Protein AF-A0A059XBB1-F1 (afdb_monomer_lite)

Radius of gyration: 15.09 Å; chains: 1; bounding box: 34×25×48 Å

Foldseek 3Di:
DDPPQQDQDDLVPDPDPVSSVLSVVCVVVSHHQQEVVHVCNVPWDWDPDDPQPFKTKTQDPDADPPADDAPNGRLHMDIDTNDDDNAPVPDDPSNVVSVVVVVVVSCVVRVHPDDDDDGD

Sequence (120 aa):
MQSLRWPIASPQNARTAVQRAQLERSLETGQCIFCPGGDSYKESEFLDEQPFPSHSVIWNSWPHAGALEKEGHKCHWVVFPKRCLSDKEDLTLKEWEDILRIARLLMQRYDLDQLFMYTR

Secondary structure (DSSP, 8-state):
-------PPPGGG-SSHHHHHHHHHHHHHT--TTSTTSHHHHHSPBPS----SSEEEEE-SS--TT--EETTEES-EEEEESS--SSGGG--HHHHHHHHHHHHHHHHHTT-S-------

Structure (mmCIF, N/CA/C/O backbone):
data_AF-A0A059XBB1-F1
#
_entry.id   AF-A0A059XBB1-F1
#
loop_
_atom_site.group_PDB
_atom_site.id
_atom_site.type_symbol
_atom_site.label_atom_id
_atom_site.label_alt_id
_atom_site.label_comp_id
_atom_site.label_asym_id
_atom_site.label_entity_id
_atom_site.label_seq_id
_atom_site.pdbx_PDB_ins_code
_atom_site.Cartn_x
_atom_site.Cartn_y
_atom_site.Cartn_z
_atom_site.occupancy
_atom_site.B_iso_or_equiv
_atom_site.auth_seq_id
_atom_site.auth_comp_id
_atom_site.auth_asym_id
_atom_site.auth_atom_id
_atom_site.pdbx_PDB_model_num
ATOM 1 N N . MET A 1 1 ? -6.371 5.660 31.08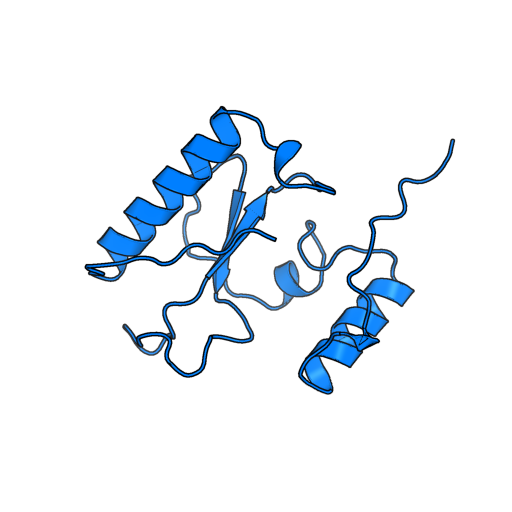3 1.00 36.09 1 MET A N 1
ATOM 2 C CA . MET A 1 1 ? -6.535 5.364 29.645 1.00 36.09 1 MET A CA 1
ATOM 3 C C . MET A 1 1 ? -5.149 5.265 29.033 1.00 36.09 1 MET A C 1
ATOM 5 O O . MET A 1 1 ? -4.458 6.273 28.988 1.00 36.09 1 MET A O 1
ATOM 9 N N . GLN A 1 2 ? -4.693 4.061 28.679 1.00 33.91 2 GLN A N 1
ATOM 10 C CA . GLN A 1 2 ? -3.428 3.895 27.958 1.00 33.91 2 GLN A CA 1
ATOM 11 C C . GLN A 1 2 ? -3.660 4.341 26.514 1.00 33.91 2 GLN A C 1
ATOM 13 O O . GLN A 1 2 ? -4.569 3.837 25.857 1.00 33.91 2 GLN A O 1
ATOM 18 N N . SER A 1 3 ? -2.896 5.328 26.044 1.00 37.16 3 SER A N 1
ATOM 19 C CA . SER A 1 3 ? -2.883 5.661 24.627 1.00 37.16 3 SER A CA 1
ATOM 20 C C . SER A 1 3 ? -2.340 4.452 23.872 1.00 37.16 3 SER A C 1
ATOM 22 O O . SER A 1 3 ? -1.254 3.962 24.180 1.00 37.16 3 SER A O 1
ATOM 24 N N . LEU A 1 4 ? -3.116 3.942 22.915 1.00 38.25 4 LEU A N 1
ATOM 25 C CA . LEU A 1 4 ? -2.638 2.975 21.933 1.00 38.25 4 LEU A CA 1
ATOM 26 C C . LEU A 1 4 ? -1.513 3.663 21.149 1.00 38.25 4 LEU A C 1
ATOM 28 O O . LEU A 1 4 ? -1.764 4.407 20.205 1.00 38.25 4 LEU A O 1
ATOM 32 N N . ARG A 1 5 ? -0.268 3.508 21.607 1.00 46.59 5 ARG A N 1
ATOM 33 C CA . ARG A 1 5 ? 0.911 3.927 20.853 1.00 46.59 5 ARG A CA 1
ATOM 34 C C . ARG A 1 5 ? 1.100 2.893 19.756 1.00 46.59 5 ARG A C 1
ATOM 36 O O . ARG A 1 5 ? 1.534 1.778 20.025 1.00 46.59 5 ARG A O 1
ATOM 43 N N . TRP A 1 6 ? 0.695 3.268 18.549 1.00 58.38 6 TRP A N 1
ATOM 44 C CA . TRP A 1 6 ? 0.842 2.478 17.334 1.00 58.38 6 TRP A CA 1
ATOM 45 C C . TRP A 1 6 ? 2.294 1.986 17.212 1.00 58.38 6 TRP A C 1
ATOM 47 O O . TRP A 1 6 ? 3.204 2.813 17.324 1.00 58.38 6 TRP A O 1
ATOM 57 N N . PRO A 1 7 ? 2.552 0.677 17.039 1.00 52.53 7 PRO A N 1
ATOM 58 C CA . PRO A 1 7 ? 3.913 0.183 16.899 1.00 52.53 7 PRO A CA 1
ATOM 59 C C . PRO A 1 7 ? 4.484 0.690 15.574 1.00 52.53 7 PRO A C 1
ATOM 61 O O . PRO A 1 7 ? 4.123 0.236 14.492 1.00 52.53 7 PRO A O 1
ATOM 64 N N . ILE A 1 8 ? 5.359 1.685 15.660 1.00 57.09 8 ILE A N 1
ATOM 65 C CA . ILE A 1 8 ? 6.055 2.221 14.495 1.00 57.09 8 ILE A CA 1
ATOM 66 C C . ILE A 1 8 ? 7.145 1.224 14.114 1.00 57.09 8 ILE A C 1
ATOM 68 O O . ILE A 1 8 ? 7.888 0.741 14.973 1.00 57.09 8 ILE A O 1
ATOM 72 N N . ALA A 1 9 ? 7.233 0.898 12.823 1.00 60.06 9 ALA A N 1
ATOM 73 C CA . ALA A 1 9 ? 8.295 0.048 12.308 1.00 60.06 9 ALA A CA 1
ATOM 74 C C . ALA A 1 9 ? 9.659 0.622 12.731 1.00 60.06 9 ALA A C 1
ATOM 76 O O . ALA A 1 9 ? 9.962 1.784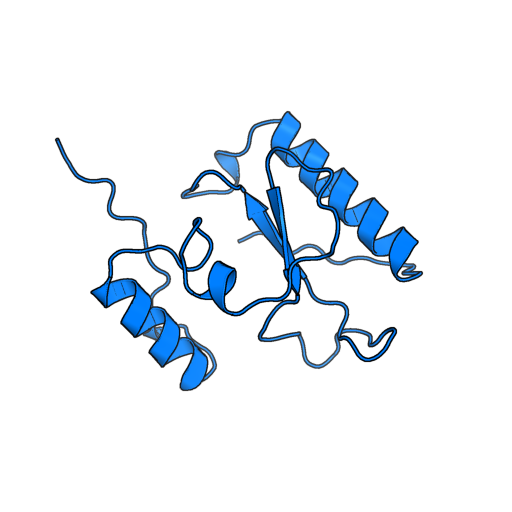 12.469 1.00 60.06 9 ALA A O 1
ATOM 77 N N . SER A 1 10 ? 10.466 -0.194 13.411 1.00 60.84 10 SER A N 1
ATOM 78 C CA . SER A 1 10 ? 11.783 0.197 13.926 1.00 60.84 10 SER A CA 1
ATOM 79 C C . SER A 1 10 ? 12.655 0.779 12.791 1.00 60.84 10 SER A C 1
ATOM 81 O O . SER A 1 10 ? 12.937 0.060 11.825 1.00 60.84 10 SER A O 1
ATOM 83 N N . PRO A 1 11 ? 13.104 2.053 12.873 1.00 62.69 11 PRO A N 1
ATOM 84 C CA . PRO A 1 11 ? 13.885 2.708 11.815 1.00 62.69 11 PRO A CA 1
ATOM 85 C C . PRO A 1 11 ? 15.188 1.988 11.468 1.00 62.69 11 PRO A C 1
ATOM 87 O O . PRO A 1 11 ? 15.718 2.120 10.364 1.00 62.69 11 PRO A O 1
ATOM 90 N N . GLN A 1 12 ? 15.707 1.197 12.408 1.00 64.88 12 GLN A N 1
ATOM 91 C CA . GLN A 1 12 ? 16.895 0.370 12.229 1.00 64.88 12 GLN A CA 1
ATOM 92 C C . GLN A 1 12 ? 16.710 -0.681 11.120 1.00 64.88 12 GLN A C 1
ATOM 94 O O . GLN A 1 12 ? 17.689 -1.060 10.483 1.00 64.88 12 GLN A O 1
ATOM 99 N N . ASN A 1 13 ? 15.468 -1.083 10.828 1.00 64.81 13 ASN A N 1
ATOM 100 C CA . ASN A 1 13 ? 15.131 -2.035 9.765 1.00 64.81 13 ASN A CA 1
ATOM 101 C C . ASN A 1 13 ? 14.936 -1.380 8.384 1.00 64.81 13 ASN A C 1
ATOM 103 O O . ASN A 1 13 ? 14.614 -2.075 7.414 1.00 64.81 13 ASN A O 1
ATOM 107 N N . ALA A 1 14 ? 15.100 -0.057 8.271 1.00 68.62 14 ALA A N 1
ATOM 108 C CA . ALA A 1 14 ? 14.998 0.648 6.998 1.00 68.62 14 ALA A CA 1
ATOM 109 C C . ALA A 1 14 ? 16.143 0.271 6.048 1.00 68.62 14 ALA A C 1
ATOM 111 O O . ALA A 1 14 ? 17.303 0.171 6.453 1.00 68.62 14 ALA A O 1
ATOM 112 N N . ARG A 1 15 ? 15.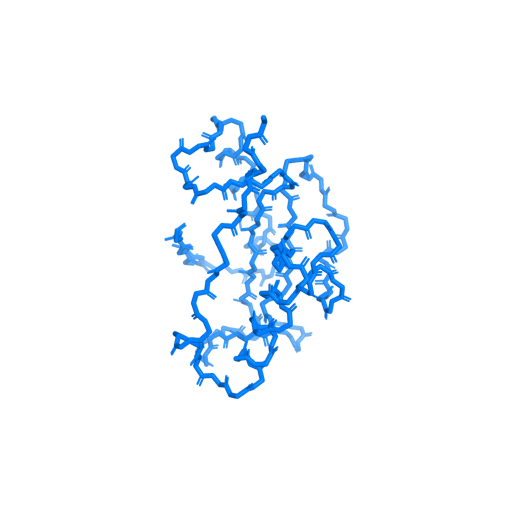823 0.116 4.758 1.00 70.38 15 ARG A N 1
ATOM 113 C CA . ARG A 1 15 ? 16.793 -0.279 3.723 1.00 70.38 15 ARG A CA 1
ATOM 114 C C . ARG A 1 15 ? 17.596 0.904 3.181 1.00 70.38 15 ARG A C 1
ATOM 116 O O . ARG A 1 15 ? 18.652 0.690 2.597 1.00 70.38 15 ARG A O 1
ATOM 123 N N . THR A 1 16 ? 17.114 2.137 3.353 1.00 81.44 16 THR A N 1
ATOM 124 C CA . THR A 1 16 ? 17.781 3.359 2.870 1.00 81.44 16 THR A CA 1
ATOM 125 C C . THR A 1 16 ? 17.754 4.480 3.912 1.00 81.44 16 THR A C 1
ATOM 127 O O . THR A 1 16 ? 16.914 4.484 4.813 1.00 81.44 16 THR A O 1
ATOM 130 N N . ALA A 1 17 ? 18.652 5.463 3.772 1.00 85.06 17 ALA A N 1
ATOM 131 C CA . ALA A 1 17 ? 18.684 6.650 4.633 1.00 85.06 17 ALA A CA 1
ATOM 132 C C . ALA A 1 17 ? 17.380 7.466 4.560 1.00 85.06 17 ALA A C 1
ATOM 134 O O . ALA A 1 17 ? 16.902 7.953 5.579 1.00 85.06 17 ALA A O 1
ATOM 135 N N . VAL A 1 18 ? 16.767 7.551 3.374 1.00 83.06 18 VAL A N 1
ATOM 136 C CA . VAL A 1 18 ? 15.483 8.242 3.168 1.00 83.06 18 VAL A CA 1
ATOM 137 C C . VAL A 1 18 ? 14.351 7.542 3.926 1.00 83.06 18 VAL A C 1
ATOM 139 O O . VAL A 1 18 ? 13.605 8.196 4.649 1.00 83.06 18 VAL A O 1
ATOM 142 N N . GLN A 1 19 ? 14.261 6.210 3.826 1.00 80.06 19 GLN A N 1
ATOM 143 C CA . GLN A 1 19 ? 13.274 5.423 4.576 1.00 80.06 19 GLN A CA 1
ATOM 144 C C . GLN A 1 19 ? 13.474 5.553 6.086 1.00 80.06 19 GLN A C 1
ATOM 146 O O . GLN A 1 19 ? 12.508 5.680 6.833 1.00 80.06 19 GLN A O 1
ATOM 151 N N . ARG A 1 20 ? 14.734 5.535 6.539 1.00 84.38 20 ARG A N 1
ATOM 152 C CA . ARG A 1 20 ? 15.058 5.715 7.954 1.00 84.38 20 ARG A CA 1
ATOM 153 C C . ARG A 1 20 ? 14.568 7.070 8.456 1.00 84.38 20 ARG A C 1
ATOM 155 O O . ARG A 1 20 ? 13.847 7.097 9.444 1.00 84.38 20 ARG A O 1
ATOM 162 N N . ALA A 1 21 ? 14.882 8.148 7.739 1.00 85.31 21 ALA A N 1
ATOM 163 C CA . ALA A 1 21 ? 14.462 9.497 8.108 1.00 85.31 21 ALA A CA 1
ATOM 164 C C . ALA A 1 21 ? 12.930 9.632 8.185 1.00 85.31 21 ALA A C 1
ATOM 166 O O . ALA A 1 21 ? 12.412 10.309 9.066 1.00 85.31 21 ALA A O 1
ATOM 167 N N . GLN A 1 22 ? 12.183 8.968 7.300 1.00 81.94 22 GLN A N 1
ATOM 168 C CA . GLN A 1 22 ? 10.717 8.952 7.363 1.00 81.94 22 GLN A CA 1
ATOM 169 C C . GLN A 1 22 ? 10.181 8.196 8.586 1.00 81.94 22 GLN A C 1
ATOM 171 O O . GLN A 1 22 ? 9.264 8.673 9.258 1.00 81.94 22 GLN A O 1
ATOM 176 N N . LEU A 1 23 ? 10.761 7.037 8.914 1.00 79.81 23 LEU A N 1
ATOM 177 C CA . LEU A 1 23 ? 10.388 6.294 10.121 1.00 79.81 23 LEU A CA 1
ATOM 178 C C . LEU A 1 23 ? 10.757 7.061 11.398 1.00 79.81 23 LEU A C 1
ATOM 180 O O . LEU A 1 23 ? 9.989 7.043 12.355 1.00 79.81 23 LEU A O 1
ATOM 184 N N . GLU A 1 24 ? 11.883 7.776 11.404 1.00 84.31 24 GLU A N 1
ATOM 185 C CA . GLU A 1 24 ? 12.286 8.662 12.504 1.00 84.31 24 GLU A CA 1
ATOM 186 C C . GLU A 1 24 ? 11.281 9.809 12.704 1.00 84.31 24 GLU A C 1
ATOM 188 O O . GLU A 1 24 ? 10.780 9.977 13.814 1.00 84.31 24 GLU A O 1
ATOM 193 N N . ARG A 1 25 ? 10.858 10.509 11.640 1.00 82.31 25 ARG A N 1
ATOM 194 C CA . ARG A 1 25 ? 9.779 11.521 11.730 1.00 82.31 25 ARG A CA 1
ATOM 195 C C . ARG A 1 25 ? 8.463 10.944 12.250 1.00 82.31 25 ARG A C 1
ATOM 197 O O . ARG A 1 25 ? 7.730 11.580 13.010 1.00 82.31 25 ARG A O 1
ATOM 204 N N . SER A 1 26 ? 8.147 9.720 11.842 1.00 78.19 26 SER A N 1
ATOM 205 C CA . SER A 1 26 ? 6.935 9.029 12.287 1.00 78.19 26 SER A CA 1
ATOM 206 C C . SER A 1 26 ? 6.991 8.719 13.783 1.00 78.19 26 SER A C 1
ATOM 208 O O . SER A 1 26 ? 5.998 8.900 14.485 1.00 78.19 26 SER A O 1
ATOM 210 N N . LEU A 1 27 ? 8.165 8.323 14.296 1.00 79.50 27 LEU A N 1
ATOM 211 C CA . LEU A 1 27 ? 8.408 8.144 15.734 1.00 79.50 27 LEU A CA 1
ATOM 212 C C . LEU A 1 27 ? 8.238 9.442 16.517 1.00 79.50 27 LEU A C 1
ATOM 214 O O . LEU A 1 27 ? 7.601 9.425 17.568 1.00 79.50 27 LEU A O 1
ATOM 218 N N . GLU A 1 28 ? 8.774 10.550 16.009 1.00 82.56 28 GLU A N 1
ATOM 219 C CA . GLU A 1 28 ? 8.667 11.861 16.658 1.00 82.56 28 GLU A CA 1
ATOM 220 C C . GLU A 1 28 ? 7.213 12.335 16.765 1.00 82.56 28 GLU A C 1
ATOM 222 O O . GLU A 1 28 ? 6.804 12.880 17.789 1.00 82.56 28 GLU A O 1
ATOM 227 N N . THR A 1 29 ? 6.414 12.090 15.725 1.00 79.31 29 THR A N 1
ATOM 228 C CA . THR A 1 29 ? 4.999 12.492 15.677 1.00 79.31 29 THR A CA 1
ATOM 229 C C . THR A 1 29 ? 4.056 11.496 16.355 1.00 79.31 29 THR A C 1
ATOM 231 O O . THR A 1 29 ? 2.913 11.839 16.654 1.00 79.31 29 THR A O 1
ATOM 234 N N . GLY A 1 30 ? 4.504 10.260 16.603 1.00 78.19 30 GLY A N 1
ATOM 235 C CA . GLY A 1 30 ? 3.655 9.169 17.088 1.00 78.19 30 GLY A CA 1
ATOM 236 C C . GLY A 1 30 ? 2.591 8.718 16.076 1.00 78.19 30 GLY A C 1
ATOM 237 O O . GLY A 1 30 ? 1.644 8.020 16.448 1.00 78.19 30 GLY A O 1
ATOM 238 N N . GLN A 1 31 ? 2.727 9.124 14.812 1.00 79.06 31 GLN A N 1
ATOM 239 C CA . GLN A 1 31 ? 1.784 8.848 13.734 1.00 79.06 31 GLN A CA 1
ATOM 240 C C . GLN A 1 31 ? 2.280 7.648 12.916 1.00 79.06 31 GLN A C 1
ATOM 242 O O . GLN A 1 31 ? 3.422 7.608 12.466 1.00 79.06 31 GLN A O 1
ATOM 247 N N . CYS A 1 32 ? 1.409 6.669 12.671 1.00 81.00 32 CYS A N 1
ATOM 248 C CA . CYS A 1 32 ? 1.698 5.603 11.712 1.00 81.00 32 CYS A CA 1
ATOM 249 C C . CYS A 1 32 ? 1.735 6.164 10.278 1.00 81.00 32 CYS A C 1
ATOM 251 O O . CYS A 1 32 ? 0.832 6.903 9.881 1.00 81.00 32 CYS A O 1
ATOM 253 N N . ILE A 1 33 ? 2.738 5.767 9.483 1.00 79.81 33 ILE A N 1
ATOM 254 C CA . ILE A 1 33 ? 2.950 6.256 8.105 1.00 79.81 33 ILE A CA 1
ATOM 255 C C . ILE A 1 33 ? 1.781 5.971 7.157 1.00 79.81 33 ILE A C 1
ATOM 257 O O . ILE A 1 33 ? 1.548 6.751 6.237 1.00 79.81 33 ILE A O 1
ATOM 261 N N . PHE A 1 34 ? 1.040 4.885 7.394 1.00 82.62 34 PHE A N 1
ATOM 262 C CA . PHE A 1 34 ? -0.089 4.459 6.561 1.00 82.62 34 PHE A CA 1
ATOM 263 C C . PHE A 1 34 ? -1.445 4.930 7.092 1.00 82.62 34 PHE A C 1
ATOM 265 O O . PHE A 1 34 ? -2.444 4.862 6.383 1.00 82.62 34 PHE A O 1
ATOM 272 N N . CYS A 1 35 ? -1.517 5.416 8.333 1.00 80.06 35 CYS A N 1
ATOM 273 C CA . CYS A 1 35 ? -2.765 5.978 8.840 1.00 80.06 35 CYS A CA 1
ATOM 274 C C . CYS A 1 35 ? -3.126 7.268 8.089 1.00 80.06 35 CYS A C 1
ATOM 276 O O . CYS A 1 35 ? -2.229 7.955 7.593 1.00 80.06 35 CYS A O 1
ATOM 278 N N . PRO A 1 36 ? -4.414 7.656 8.046 1.00 74.69 36 PRO A N 1
ATOM 279 C CA . PRO A 1 36 ? -4.816 8.956 7.518 1.00 74.69 36 PRO A CA 1
ATOM 280 C C . PRO A 1 36 ? -3.976 10.089 8.128 1.00 74.69 36 PRO A C 1
ATOM 282 O O . PRO A 1 36 ? -3.881 10.210 9.349 1.00 74.69 36 PRO A O 1
ATOM 285 N N . GLY A 1 37 ? -3.328 10.889 7.278 1.00 73.25 37 GLY A N 1
ATOM 286 C CA . GLY A 1 37 ? -2.416 11.961 7.701 1.00 73.25 37 GLY A CA 1
ATOM 287 C C . GLY A 1 37 ? -0.969 11.535 8.003 1.00 73.25 37 GLY A C 1
ATOM 288 O O . GLY A 1 37 ? -0.156 12.396 8.341 1.00 73.25 37 GLY A O 1
ATOM 289 N N . GLY A 1 38 ? -0.628 10.252 7.862 1.00 80.00 38 GLY A N 1
ATOM 290 C CA . GLY A 1 38 ? 0.749 9.749 7.885 1.00 80.00 38 GLY A CA 1
ATOM 291 C C . GLY A 1 38 ? 1.532 10.082 6.612 1.00 80.00 38 GLY A C 1
ATOM 292 O O . GLY A 1 38 ? 0.954 10.476 5.598 1.00 80.00 38 GLY A O 1
ATOM 293 N N . ASP A 1 39 ? 2.857 9.940 6.663 1.00 77.75 39 ASP A N 1
ATOM 294 C CA . ASP A 1 39 ? 3.746 10.367 5.574 1.00 77.75 39 ASP A CA 1
ATOM 295 C C . ASP A 1 39 ? 3.459 9.634 4.252 1.00 77.75 39 ASP A C 1
ATOM 297 O O . ASP A 1 39 ? 3.358 10.283 3.214 1.00 77.75 39 ASP A O 1
ATOM 301 N N . SER A 1 40 ? 3.204 8.319 4.265 1.00 76.81 40 SER A N 1
ATOM 302 C CA . SER A 1 40 ? 2.861 7.583 3.036 1.00 76.81 40 SER A CA 1
ATOM 303 C C . SER A 1 40 ? 1.531 8.039 2.438 1.00 76.81 40 SER A C 1
ATOM 305 O O . SER A 1 40 ? 1.378 8.015 1.221 1.00 76.81 40 SER A O 1
ATOM 307 N N . TYR A 1 41 ? 0.588 8.494 3.268 1.00 72.25 41 TYR A N 1
ATOM 308 C CA . TYR A 1 41 ? -0.674 9.074 2.803 1.00 72.25 41 TYR A CA 1
ATOM 309 C C . TYR A 1 41 ? -0.465 10.448 2.143 1.00 72.25 41 TYR A C 1
ATOM 311 O O . TYR A 1 41 ? -1.180 10.800 1.215 1.00 72.25 41 TYR A O 1
ATOM 319 N N . LYS A 1 42 ? 0.494 11.247 2.622 1.00 72.94 42 LYS A N 1
ATOM 320 C CA . LYS A 1 42 ? 0.768 12.598 2.099 1.00 72.94 42 LYS A CA 1
ATOM 321 C C . LYS A 1 42 ? 1.618 12.589 0.833 1.00 72.94 42 LYS A C 1
ATOM 323 O O . LYS A 1 42 ? 1.460 13.461 -0.012 1.00 72.94 42 LYS A O 1
ATOM 328 N N . GLU A 1 43 ? 2.555 11.651 0.755 1.00 71.94 43 GLU A N 1
ATOM 329 C CA . GLU A 1 43 ? 3.621 11.643 -0.250 1.00 71.94 43 GLU A CA 1
ATOM 330 C C . GLU A 1 43 ? 3.316 10.735 -1.448 1.00 71.94 43 GLU A C 1
ATOM 332 O O . GLU A 1 43 ? 4.031 10.792 -2.447 1.00 71.94 43 GLU A O 1
ATOM 337 N N . SER A 1 44 ? 2.282 9.890 -1.364 1.00 75.62 44 SER A N 1
ATOM 338 C CA . SER A 1 44 ? 1.980 8.912 -2.412 1.00 75.62 44 SER A CA 1
ATOM 339 C C . SER A 1 44 ? 0.787 9.322 -3.257 1.00 75.62 44 SER A C 1
ATOM 341 O O . SER A 1 44 ? -0.224 9.816 -2.759 1.00 75.62 44 SER A O 1
ATOM 343 N N . GLU A 1 45 ? 0.886 9.028 -4.546 1.00 74.81 45 GLU A N 1
ATOM 344 C CA . GLU A 1 45 ? -0.242 9.089 -5.459 1.00 74.81 45 GLU A CA 1
ATOM 345 C C . GLU A 1 45 ? -1.166 7.890 -5.196 1.00 74.81 45 GLU A C 1
ATOM 347 O O . GLU A 1 45 ? -0.759 6.721 -5.261 1.00 74.81 45 GLU A O 1
ATOM 352 N N . PHE A 1 46 ? -2.415 8.191 -4.843 1.00 74.38 46 PHE A N 1
ATOM 353 C CA . PHE A 1 46 ? -3.467 7.189 -4.744 1.00 74.38 46 PHE A CA 1
ATOM 354 C C . PHE A 1 46 ? -3.894 6.789 -6.145 1.00 74.38 46 PHE A C 1
ATOM 356 O O . PHE A 1 46 ? -3.977 7.627 -7.038 1.00 74.38 46 PHE A O 1
ATOM 363 N N . LEU A 1 47 ? -4.230 5.515 -6.329 1.00 73.69 47 LEU A N 1
ATOM 364 C CA . LEU A 1 47 ? -4.937 5.129 -7.544 1.00 73.69 47 LEU A CA 1
ATOM 365 C C . LEU A 1 47 ? -6.287 5.844 -7.555 1.00 73.69 47 LEU A C 1
ATOM 367 O O . LEU A 1 47 ? -7.096 5.615 -6.647 1.00 73.69 47 LEU A O 1
ATOM 371 N N . ASP A 1 48 ? -6.470 6.707 -8.558 1.00 52.44 48 ASP A N 1
ATOM 372 C CA . ASP A 1 48 ? -7.704 7.443 -8.811 1.00 52.44 48 ASP A CA 1
ATOM 373 C C . ASP A 1 48 ? -8.895 6.487 -8.767 1.00 52.44 48 ASP A C 1
ATOM 375 O O . ASP A 1 48 ? -8.881 5.424 -9.395 1.00 52.44 48 ASP A O 1
ATOM 379 N N . GLU A 1 49 ? -9.895 6.894 -7.984 1.00 53.78 49 GLU A N 1
ATOM 380 C CA . GLU A 1 49 ? -11.142 6.181 -7.713 1.00 53.78 49 GLU A CA 1
ATOM 381 C C . GLU A 1 49 ? -10.949 4.857 -6.954 1.00 53.78 49 GLU A C 1
ATOM 383 O O . GLU A 1 49 ? -10.783 3.775 -7.510 1.00 53.78 49 GLU A O 1
ATOM 388 N N . GLN A 1 50 ? -11.018 4.940 -5.624 1.00 62.12 50 GLN A N 1
ATOM 389 C CA . GLN A 1 50 ? -10.973 3.785 -4.726 1.00 62.12 50 GLN A CA 1
ATOM 390 C C . GLN A 1 50 ? -12.414 3.337 -4.404 1.00 62.12 50 GLN A C 1
ATOM 392 O O . GLN A 1 50 ? -12.990 3.834 -3.432 1.00 62.12 50 GLN A O 1
ATOM 397 N N . PRO A 1 51 ? -13.026 2.368 -5.119 1.00 68.56 51 PRO A N 1
ATOM 398 C CA . PRO A 1 51 ? -14.343 1.821 -4.761 1.00 68.56 51 PRO A CA 1
ATOM 399 C C . PRO A 1 51 ? -14.310 0.959 -3.480 1.00 68.56 51 PRO A C 1
ATOM 401 O O . PRO A 1 51 ? -15.259 0.225 -3.179 1.00 68.56 51 PRO A O 1
ATOM 404 N N . PHE A 1 52 ? -13.205 0.996 -2.730 1.00 79.19 52 PHE A N 1
ATOM 405 C CA . PHE A 1 52 ? -12.960 0.174 -1.555 1.00 79.19 52 PHE A CA 1
ATOM 406 C C . PHE A 1 52 ? -13.216 1.005 -0.298 1.00 79.19 52 PHE A C 1
ATOM 408 O O . PHE A 1 52 ? -12.416 1.875 0.064 1.00 79.19 52 PHE A O 1
ATOM 415 N N . PRO A 1 53 ? -14.340 0.776 0.398 1.00 79.88 53 PRO A N 1
ATOM 416 C CA . PRO A 1 53 ? -14.663 1.559 1.581 1.00 79.88 53 PRO A CA 1
ATOM 4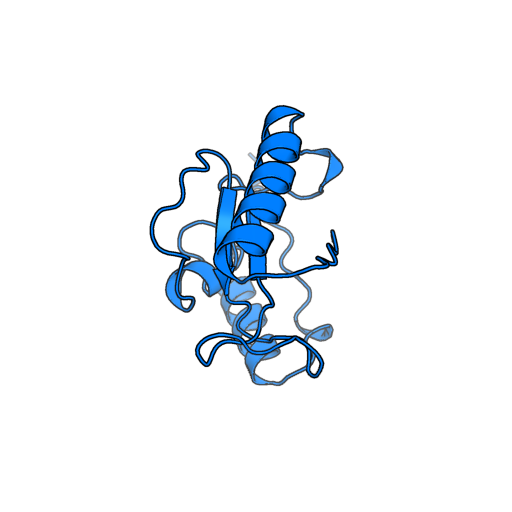17 C C . PRO A 1 53 ? -13.659 1.310 2.711 1.00 79.88 53 PRO A C 1
ATOM 419 O O . PRO A 1 53 ? -13.376 2.238 3.462 1.00 79.88 53 PRO A O 1
ATOM 422 N N . SER A 1 54 ? -13.080 0.109 2.791 1.00 88.31 54 SER A N 1
ATOM 423 C CA . SER A 1 54 ? -12.239 -0.341 3.903 1.00 88.31 54 SER A CA 1
ATOM 424 C C . SER A 1 54 ? -10.730 -0.144 3.702 1.00 88.31 54 SER A C 1
ATOM 426 O O . SER A 1 54 ? -9.997 -0.124 4.687 1.00 88.31 54 SER A O 1
ATOM 428 N N . HIS A 1 55 ? -10.265 0.047 2.464 1.00 90.56 55 HIS A N 1
ATOM 429 C CA . HIS A 1 55 ? -8.840 0.064 2.121 1.00 90.56 55 HIS A CA 1
ATOM 430 C C . HIS A 1 55 ? -8.451 1.269 1.280 1.00 90.56 55 HIS A C 1
ATOM 432 O O . HIS A 1 55 ? -9.263 1.824 0.538 1.00 90.5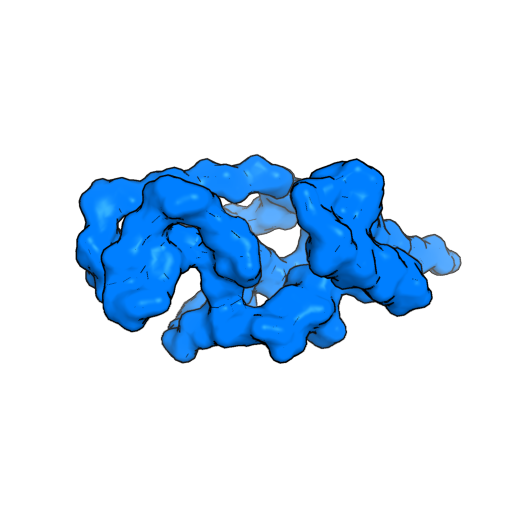6 55 HIS A O 1
ATOM 438 N N . SER A 1 56 ? -7.183 1.628 1.399 1.00 87.81 56 SER A N 1
ATOM 439 C CA . SER A 1 56 ? -6.493 2.554 0.520 1.00 87.81 56 SER A CA 1
ATOM 440 C C . SER A 1 56 ? -5.422 1.803 -0.266 1.00 87.81 56 SER A C 1
ATOM 442 O O . SER A 1 56 ? -4.778 0.891 0.259 1.00 87.81 56 SER A O 1
ATOM 444 N N . VAL A 1 57 ? -5.225 2.207 -1.519 1.00 89.19 57 VAL A N 1
ATOM 445 C CA . VAL A 1 57 ? -4.203 1.657 -2.412 1.00 89.19 57 VAL A CA 1
ATOM 446 C C . VAL A 1 57 ? -3.357 2.787 -2.979 1.00 89.19 57 VAL A C 1
ATOM 448 O O . VAL A 1 57 ? -3.883 3.702 -3.614 1.00 89.19 57 VAL A O 1
ATOM 451 N N . ILE A 1 58 ? -2.050 2.692 -2.776 1.00 87.62 58 ILE A N 1
ATOM 452 C CA . ILE A 1 58 ? -1.059 3.649 -3.275 1.00 87.62 58 ILE A CA 1
ATOM 453 C C . ILE A 1 58 ? -0.006 2.930 -4.111 1.00 87.62 58 ILE A C 1
ATOM 455 O O . ILE A 1 58 ? 0.235 1.728 -3.934 1.00 87.62 58 ILE A O 1
ATOM 459 N N . TRP A 1 59 ? 0.677 3.674 -4.975 1.00 87.44 59 TRP A N 1
ATOM 460 C CA . TRP A 1 59 ? 1.958 3.221 -5.510 1.00 87.44 59 TRP A CA 1
ATOM 461 C C . TRP A 1 59 ? 2.974 3.062 -4.380 1.00 87.44 59 TRP A C 1
ATOM 463 O O . TRP A 1 59 ? 3.056 3.890 -3.473 1.00 87.44 59 TRP A O 1
ATOM 473 N N . ASN A 1 60 ? 3.761 1.989 -4.418 1.00 86.19 60 ASN A N 1
ATOM 474 C CA . ASN A 1 60 ? 4.836 1.816 -3.456 1.00 86.19 60 ASN A CA 1
ATOM 475 C C . ASN A 1 60 ? 5.965 2.797 -3.785 1.00 86.19 60 ASN A C 1
ATOM 477 O O . ASN A 1 60 ? 6.576 2.691 -4.846 1.00 86.19 60 ASN A O 1
ATOM 481 N N . SER A 1 61 ? 6.284 3.703 -2.858 1.00 82.25 61 SER A N 1
ATOM 482 C CA . SER A 1 61 ? 7.382 4.672 -2.997 1.00 82.25 61 SER A CA 1
ATOM 483 C C . SER A 1 61 ? 8.757 4.005 -3.166 1.00 82.25 61 SER A C 1
ATOM 485 O O . SER A 1 61 ? 9.709 4.641 -3.616 1.00 82.25 61 SER A O 1
ATOM 487 N N . TRP A 1 62 ? 8.875 2.715 -2.830 1.00 82.06 62 TRP A N 1
ATOM 488 C CA . TRP A 1 62 ? 10.081 1.907 -3.018 1.00 82.06 62 TRP A CA 1
ATOM 489 C C . TRP A 1 62 ? 9.737 0.593 -3.725 1.00 82.06 62 TRP A C 1
ATOM 491 O O . TRP A 1 62 ? 9.698 -0.479 -3.103 1.00 82.06 62 TRP A O 1
ATOM 501 N N . PRO A 1 63 ? 9.467 0.650 -5.040 1.00 84.50 63 PRO A N 1
ATOM 502 C CA . PRO A 1 63 ? 9.081 -0.524 -5.794 1.00 84.50 63 PRO A CA 1
ATOM 503 C C . PRO A 1 63 ? 10.215 -1.565 -5.819 1.00 84.50 63 PRO A C 1
ATOM 505 O O . PRO A 1 63 ? 11.397 -1.224 -5.741 1.00 84.50 63 PRO A O 1
ATOM 508 N N . HIS A 1 64 ? 9.878 -2.854 -5.940 1.00 80.12 64 HIS A N 1
ATOM 509 C CA . HIS A 1 64 ? 10.896 -3.896 -6.068 1.00 80.12 64 HIS A CA 1
ATOM 510 C C . HIS A 1 64 ? 11.679 -3.684 -7.373 1.00 80.12 64 HIS A C 1
ATOM 512 O O . HIS A 1 64 ? 11.104 -3.280 -8.384 1.00 80.12 64 HIS A O 1
ATOM 518 N N . ALA A 1 65 ? 12.987 -3.963 -7.373 1.00 79.75 65 ALA A N 1
ATOM 519 C CA . ALA A 1 65 ? 13.837 -3.716 -8.540 1.00 79.75 65 ALA A CA 1
ATOM 520 C C . ALA A 1 65 ? 13.307 -4.426 -9.799 1.00 79.75 65 ALA A C 1
ATOM 522 O O . ALA A 1 65 ? 13.237 -3.805 -10.857 1.00 79.75 65 ALA A O 1
ATOM 523 N N . GLY A 1 66 ? 12.856 -5.674 -9.641 1.00 84.00 66 GLY A N 1
ATOM 524 C CA . GLY A 1 66 ? 12.252 -6.487 -10.699 1.00 84.00 66 GLY A CA 1
ATOM 525 C C . GLY A 1 66 ? 10.735 -6.343 -10.857 1.00 84.00 66 GLY A C 1
ATOM 526 O O . GLY A 1 66 ? 10.129 -7.216 -11.464 1.00 84.00 66 GLY A O 1
ATOM 527 N N . ALA A 1 67 ? 10.098 -5.325 -10.266 1.00 86.25 67 ALA A N 1
ATOM 528 C CA . ALA A 1 67 ? 8.685 -5.066 -10.546 1.00 86.25 67 ALA A CA 1
ATOM 529 C C . ALA A 1 67 ? 8.513 -4.672 -12.021 1.00 86.25 67 ALA A C 1
ATOM 531 O O . ALA A 1 67 ? 9.298 -3.875 -12.539 1.00 86.25 67 ALA A O 1
ATOM 532 N N . LEU A 1 68 ? 7.490 -5.236 -12.667 1.00 88.00 68 LEU A N 1
ATOM 533 C CA . LEU A 1 68 ? 7.121 -4.916 -14.044 1.00 88.00 68 LEU A CA 1
ATOM 534 C C . LEU A 1 68 ? 6.802 -3.423 -14.173 1.00 88.00 68 LEU A C 1
ATOM 536 O O . LEU A 1 68 ? 6.248 -2.836 -13.247 1.00 88.00 68 LEU A O 1
ATOM 540 N N . GLU A 1 69 ? 7.116 -2.821 -15.314 1.00 90.00 69 GLU A N 1
ATOM 541 C CA . GLU A 1 69 ? 6.762 -1.434 -15.610 1.00 90.00 69 GLU A CA 1
ATOM 542 C C . GLU A 1 69 ? 5.623 -1.383 -16.633 1.00 90.00 69 GLU A C 1
ATOM 544 O O . GLU A 1 69 ? 5.681 -2.046 -17.671 1.00 90.00 69 GLU A O 1
ATOM 549 N N . LYS A 1 70 ? 4.577 -0.614 -16.327 1.00 84.56 70 LYS A N 1
ATOM 550 C CA . LYS A 1 70 ? 3.431 -0.348 -17.205 1.00 84.56 70 LYS A CA 1
ATOM 551 C C . LYS A 1 70 ? 3.123 1.142 -17.119 1.00 84.56 70 LYS A C 1
ATOM 553 O O . LYS A 1 70 ? 3.118 1.698 -16.027 1.00 84.56 70 LYS A O 1
ATOM 558 N N . GLU A 1 71 ? 2.910 1.783 -18.266 1.00 82.06 71 GLU A N 1
ATOM 559 C CA . GLU A 1 71 ? 2.542 3.210 -18.339 1.00 82.06 71 GLU A CA 1
ATOM 560 C C . GLU A 1 71 ? 3.530 4.154 -17.614 1.00 82.06 71 GLU A C 1
ATOM 562 O O . GLU A 1 71 ? 3.148 5.212 -17.135 1.00 82.06 71 GLU A O 1
ATOM 567 N N . GLY A 1 72 ? 4.813 3.778 -17.520 1.00 81.50 72 GLY A N 1
ATOM 568 C CA . GLY A 1 72 ? 5.842 4.558 -16.816 1.00 81.50 72 GLY A CA 1
ATOM 569 C C . GLY A 1 72 ? 5.868 4.372 -15.293 1.00 81.50 72 GLY A C 1
ATOM 570 O O . GLY A 1 72 ? 6.656 5.027 -14.612 1.00 81.50 72 GLY A O 1
ATOM 571 N N . HIS A 1 73 ? 5.054 3.461 -14.750 1.00 80.31 73 HIS A N 1
ATOM 572 C CA . HIS A 1 73 ? 5.016 3.138 -13.326 1.00 80.31 73 HIS A CA 1
ATOM 573 C C . HIS A 1 73 ? 5.422 1.686 -13.065 1.00 80.31 73 HIS A C 1
ATOM 575 O O . HIS A 1 73 ? 5.007 0.753 -13.760 1.00 80.31 73 HIS A O 1
ATOM 581 N N . LYS A 1 74 ? 6.205 1.465 -12.001 1.00 88.44 74 LYS A N 1
ATOM 582 C CA . LYS A 1 74 ? 6.473 0.109 -11.512 1.00 88.44 74 LYS A CA 1
ATOM 583 C C . LYS A 1 74 ? 5.233 -0.445 -10.821 1.00 88.44 74 LYS A C 1
ATOM 585 O O . LYS A 1 74 ? 4.774 0.120 -9.833 1.00 88.44 74 LYS A O 1
ATOM 590 N N . CYS A 1 75 ? 4.758 -1.592 -11.294 1.00 90.38 75 CYS A N 1
ATOM 591 C CA . CYS A 1 75 ? 3.632 -2.371 -10.785 1.00 90.38 75 CYS A CA 1
ATOM 592 C C . CYS A 1 75 ? 3.933 -2.971 -9.400 1.00 90.38 75 CYS A C 1
ATOM 594 O O . CYS A 1 75 ? 4.100 -4.180 -9.237 1.00 90.38 75 CYS A O 1
ATOM 596 N N . HIS A 1 76 ? 4.060 -2.108 -8.394 1.00 90.31 76 HIS A N 1
ATOM 597 C CA . HIS A 1 76 ? 4.207 -2.462 -6.991 1.00 90.31 76 HIS A CA 1
ATOM 598 C C . HIS A 1 76 ? 3.366 -1.488 -6.172 1.00 90.31 76 HIS A C 1
ATOM 600 O O . HIS A 1 76 ? 3.646 -0.292 -6.127 1.00 90.31 76 HIS A O 1
ATOM 606 N N . TRP A 1 77 ? 2.346 -2.020 -5.511 1.00 90.94 77 TRP A N 1
ATOM 607 C CA . TRP A 1 77 ? 1.383 -1.242 -4.742 1.00 90.94 77 TRP A CA 1
ATOM 608 C C . TRP A 1 77 ? 1.446 -1.601 -3.268 1.00 90.94 77 TRP A C 1
ATOM 610 O O . TRP A 1 77 ? 1.837 -2.711 -2.902 1.00 90.94 77 TRP A O 1
ATOM 620 N N . VAL A 1 78 ? 1.023 -0.661 -2.430 1.00 89.69 78 VAL A N 1
ATOM 621 C CA . VAL A 1 78 ? 0.746 -0.914 -1.018 1.00 89.69 78 VAL A CA 1
ATOM 622 C C . VAL A 1 78 ? -0.757 -0.812 -0.817 1.00 89.69 78 VAL A C 1
ATOM 624 O O . VAL A 1 78 ? -1.367 0.204 -1.149 1.00 89.69 78 VAL A O 1
ATOM 627 N N . VAL A 1 79 ? -1.340 -1.878 -0.276 1.00 89.88 79 VAL A N 1
ATOM 628 C CA . VAL A 1 79 ? -2.743 -1.942 0.134 1.00 89.88 79 VAL A CA 1
ATOM 629 C C . VAL A 1 79 ? -2.767 -1.930 1.653 1.00 89.88 79 VAL A C 1
ATOM 631 O O . VAL A 1 79 ? -2.118 -2.767 2.277 1.00 89.88 79 VAL A O 1
ATOM 634 N N . PHE A 1 80 ? -3.493 -0.990 2.249 1.00 87.50 80 PHE A N 1
ATOM 635 C CA . PHE A 1 80 ? -3.594 -0.886 3.702 1.00 87.50 80 PHE A CA 1
ATOM 636 C C . PHE A 1 80 ? -5.019 -0.532 4.143 1.00 87.50 80 PHE A C 1
ATOM 638 O O . PHE A 1 80 ? -5.727 0.190 3.431 1.00 87.50 80 PHE A O 1
ATOM 645 N N . PRO A 1 81 ? -5.473 -1.050 5.297 1.00 88.50 81 PRO A N 1
ATOM 646 C CA . PRO A 1 81 ? -6.787 -0.733 5.835 1.00 88.50 81 PRO A CA 1
ATOM 647 C C . PRO A 1 81 ? -6.850 0.741 6.254 1.00 88.50 81 PRO A C 1
ATOM 649 O O . PRO A 1 81 ? -5.881 1.310 6.756 1.00 88.50 81 PRO A O 1
ATOM 652 N N . LYS A 1 82 ? -8.013 1.376 6.076 1.00 85.50 82 LYS A N 1
ATOM 653 C CA . LYS A 1 82 ? -8.234 2.772 6.504 1.00 85.50 82 LYS A CA 1
ATOM 654 C C . LYS A 1 82 ? -8.300 2.918 8.023 1.00 85.50 82 LYS A C 1
ATOM 656 O O . LYS A 1 82 ? -8.040 4.002 8.544 1.00 85.50 82 LYS A O 1
ATOM 661 N N . ARG A 1 83 ? -8.657 1.844 8.734 1.00 85.62 83 ARG A N 1
ATOM 662 C CA . ARG A 1 83 ? -8.503 1.749 10.189 1.00 85.62 83 ARG A CA 1
ATOM 663 C C . ARG A 1 83 ? -7.128 1.177 10.513 1.00 85.62 83 ARG A C 1
ATOM 665 O O . ARG A 1 83 ? -6.646 0.299 9.808 1.00 85.62 83 ARG A O 1
ATOM 672 N N . CYS A 1 84 ? -6.511 1.651 11.587 1.00 84.56 84 CYS A N 1
ATOM 673 C CA . CYS A 1 84 ? -5.204 1.148 11.983 1.00 84.56 84 CYS A CA 1
ATOM 674 C C . CYS A 1 84 ? -5.330 -0.232 12.635 1.00 84.56 84 CYS A C 1
ATOM 676 O O . CYS A 1 84 ? -6.101 -0.393 13.583 1.00 84.56 84 CYS A O 1
ATOM 678 N N . LEU A 1 85 ? -4.551 -1.189 12.134 1.00 84.38 85 LEU A N 1
ATOM 679 C CA . LEU A 1 85 ? -4.429 -2.548 12.661 1.00 84.38 85 LEU A CA 1
ATOM 680 C C . LEU A 1 85 ? -3.005 -2.786 13.137 1.00 84.38 85 LEU A C 1
ATOM 682 O O . LEU A 1 85 ? -2.070 -2.187 12.601 1.00 84.38 85 LEU A O 1
ATOM 686 N N . SER A 1 86 ? -2.864 -3.648 14.139 1.00 79.44 86 SER A N 1
ATOM 687 C CA . SER A 1 86 ? -1.553 -4.105 14.598 1.00 79.44 86 SER A CA 1
ATOM 688 C C . SER A 1 86 ? -1.136 -5.381 13.877 1.00 79.44 86 SER A C 1
ATOM 690 O O . SER A 1 86 ? 0.053 -5.538 13.615 1.00 79.44 86 SER A O 1
ATOM 692 N N . ASP A 1 87 ? -2.099 -6.250 13.547 1.00 83.00 87 ASP A N 1
ATOM 693 C CA . ASP A 1 87 ? -1.849 -7.505 12.841 1.00 83.00 87 ASP A CA 1
ATOM 694 C C . ASP A 1 87 ? -2.883 -7.771 11.734 1.00 83.00 87 ASP A C 1
ATOM 696 O O . ASP A 1 87 ? -3.986 -7.214 11.725 1.00 83.00 87 ASP A O 1
ATOM 700 N N . LYS A 1 88 ? -2.542 -8.638 10.779 1.00 84.00 88 LYS A N 1
ATOM 701 C CA . LYS A 1 88 ? -3.434 -9.014 9.669 1.00 84.00 88 LYS A CA 1
ATOM 702 C C . LYS A 1 88 ? -4.598 -9.892 10.131 1.00 84.00 88 LYS A C 1
ATOM 704 O O . LYS A 1 88 ? -5.649 -9.897 9.494 1.00 84.00 88 LYS A O 1
ATOM 709 N N . GLU A 1 89 ? -4.439 -10.629 11.228 1.00 90.00 89 GLU A N 1
ATOM 710 C CA . GLU A 1 89 ? -5.494 -11.438 11.845 1.00 90.00 89 GLU A CA 1
ATOM 711 C C . GLU A 1 89 ? -6.642 -10.564 12.370 1.00 90.00 89 GLU A C 1
ATOM 713 O O . GLU A 1 89 ? -7.759 -11.054 12.529 1.00 90.00 89 GLU A O 1
ATOM 718 N N . ASP A 1 90 ? -6.404 -9.261 12.560 1.00 90.62 90 ASP A N 1
ATOM 719 C CA . ASP A 1 90 ? -7.435 -8.301 12.953 1.00 90.62 90 ASP A CA 1
ATOM 720 C C . ASP A 1 90 ? -8.371 -7.916 11.795 1.00 90.62 90 ASP A C 1
ATOM 722 O O . ASP A 1 90 ? -9.364 -7.217 12.023 1.00 90.62 90 ASP A O 1
ATOM 726 N N . LEU A 1 91 ? -8.073 -8.317 10.552 1.00 91.81 91 LEU A N 1
ATOM 727 C CA . LEU A 1 91 ? -8.915 -8.044 9.387 1.00 91.81 91 LEU A CA 1
ATOM 728 C C . LEU A 1 91 ? -10.228 -8.832 9.463 1.00 91.81 91 LEU A C 1
ATOM 730 O O . LEU A 1 91 ? -10.266 -10.043 9.675 1.00 91.81 91 LEU A O 1
ATOM 734 N N . THR A 1 92 ? -11.332 -8.141 9.202 1.00 94.44 92 THR A N 1
ATOM 735 C CA . THR A 1 92 ? -12.637 -8.774 9.009 1.00 94.44 92 THR A CA 1
ATOM 736 C C . THR A 1 92 ? -12.669 -9.560 7.700 1.00 94.44 92 THR A C 1
ATOM 738 O O . THR A 1 92 ? -11.921 -9.284 6.762 1.00 94.44 92 THR A O 1
ATOM 741 N N . LEU A 1 93 ? -13.610 -10.501 7.582 1.00 94.19 93 LEU A N 1
ATOM 742 C CA . LEU A 1 93 ? -13.825 -11.232 6.330 1.00 94.19 93 LEU A CA 1
ATOM 743 C C . LEU A 1 93 ? -14.069 -10.284 5.140 1.00 94.19 93 LEU A C 1
ATOM 745 O O . LEU A 1 93 ? -13.490 -10.464 4.074 1.00 94.19 93 LEU A O 1
ATOM 749 N N . LYS A 1 94 ? -14.860 -9.226 5.348 1.00 91.81 94 LYS A N 1
ATOM 750 C CA . LYS A 1 94 ? -15.144 -8.214 4.321 1.00 91.81 94 LYS A CA 1
ATOM 751 C C . LYS A 1 94 ? -13.890 -7.451 3.881 1.00 91.81 94 LYS A C 1
ATOM 753 O O . LYS A 1 94 ? -13.738 -7.126 2.709 1.00 91.81 94 LYS A O 1
ATOM 758 N N . GLU A 1 95 ? -12.992 -7.154 4.814 1.00 92.62 95 GLU A N 1
ATOM 759 C CA . GLU A 1 95 ? -11.710 -6.517 4.505 1.00 92.62 95 GLU A CA 1
ATOM 760 C C . GLU A 1 95 ? -10.810 -7.439 3.672 1.00 92.62 95 GLU A C 1
ATOM 762 O O . GLU A 1 95 ? -10.207 -6.980 2.704 1.00 92.62 95 GLU A O 1
ATOM 767 N N . TRP A 1 96 ? -10.788 -8.740 3.969 1.00 92.38 96 TRP A N 1
ATOM 768 C CA . TRP A 1 96 ? -10.101 -9.729 3.135 1.00 92.38 96 TRP A CA 1
ATOM 769 C C . TRP A 1 96 ? -10.676 -9.814 1.717 1.00 92.38 96 TRP A C 1
ATOM 771 O O . TRP A 1 96 ? -9.925 -9.838 0.740 1.00 92.38 96 TRP A O 1
ATOM 781 N N . GLU A 1 97 ? -12.001 -9.818 1.581 1.00 92.25 97 GLU A N 1
ATOM 782 C CA . GLU A 1 97 ? -12.673 -9.792 0.276 1.00 92.25 97 GLU A CA 1
ATOM 783 C C . GLU A 1 97 ? -12.329 -8.527 -0.523 1.00 92.25 97 GLU A C 1
ATOM 785 O O . GLU A 1 97 ? -12.075 -8.604 -1.730 1.00 92.25 97 GLU A O 1
ATOM 790 N N . ASP A 1 98 ? -12.265 -7.371 0.144 1.00 91.38 98 ASP A N 1
ATOM 791 C CA . ASP A 1 98 ? -11.863 -6.109 -0.476 1.00 91.38 98 ASP A CA 1
ATOM 792 C C . ASP A 1 98 ? -10.423 -6.172 -1.002 1.00 91.38 98 ASP A C 1
ATOM 794 O O . ASP A 1 98 ? -10.188 -5.759 -2.138 1.00 91.38 98 ASP A O 1
ATOM 798 N N . ILE A 1 99 ? -9.483 -6.761 -0.254 1.00 91.94 99 ILE A N 1
ATOM 799 C CA . ILE A 1 99 ? -8.099 -6.974 -0.716 1.00 91.94 99 ILE A CA 1
ATOM 800 C C . ILE A 1 99 ? -8.070 -7.825 -1.997 1.00 91.94 99 ILE A C 1
ATOM 802 O O . ILE A 1 99 ? -7.382 -7.480 -2.961 1.00 91.94 99 ILE A O 1
ATOM 806 N N . LEU A 1 100 ? -8.834 -8.919 -2.051 1.00 91.75 100 LEU A N 1
ATOM 807 C CA . LEU A 1 100 ? -8.899 -9.775 -3.243 1.00 91.75 100 LEU A CA 1
ATOM 808 C C . LEU A 1 100 ? -9.520 -9.054 -4.445 1.00 91.75 100 LEU A C 1
ATOM 810 O O . LEU A 1 100 ? -9.100 -9.249 -5.588 1.00 91.75 100 LEU A O 1
ATOM 814 N N . ARG A 1 101 ? -10.519 -8.205 -4.200 1.00 91.81 101 ARG A N 1
ATOM 815 C CA . ARG A 1 101 ? -11.148 -7.385 -5.237 1.00 91.81 101 ARG A CA 1
ATOM 816 C C . ARG A 1 101 ? -10.184 -6.328 -5.778 1.00 91.81 101 ARG A C 1
ATOM 818 O O . ARG A 1 101 ? -10.126 -6.147 -6.992 1.00 91.81 101 ARG A O 1
ATOM 825 N N . ILE A 1 102 ? -9.399 -5.695 -4.903 1.00 91.62 102 ILE A N 1
ATOM 826 C CA . ILE A 1 102 ? -8.308 -4.781 -5.275 1.00 91.62 102 ILE A CA 1
ATOM 827 C C . ILE A 1 102 ? -7.311 -5.496 -6.181 1.00 91.62 102 ILE A C 1
ATOM 829 O O . ILE A 1 102 ? -7.021 -5.008 -7.269 1.00 91.62 102 ILE A O 1
ATOM 833 N N . ALA A 1 103 ? -6.833 -6.671 -5.766 1.00 91.62 103 ALA A N 1
ATOM 834 C CA . ALA A 1 103 ? -5.877 -7.460 -6.536 1.00 91.62 103 ALA A CA 1
ATOM 835 C C . ALA A 1 103 ? -6.374 -7.737 -7.964 1.00 91.62 103 ALA A C 1
ATOM 837 O O . ALA A 1 103 ? -5.657 -7.481 -8.930 1.00 91.62 103 ALA A O 1
ATOM 838 N N . ARG A 1 104 ? -7.628 -8.187 -8.110 1.00 91.50 104 ARG A N 1
ATOM 839 C CA . ARG A 1 104 ? -8.239 -8.436 -9.426 1.00 91.50 104 ARG A CA 1
ATOM 840 C C . ARG A 1 104 ? -8.328 -7.174 -10.278 1.00 91.50 104 ARG A C 1
ATOM 842 O O . ARG A 1 104 ? -8.012 -7.228 -11.461 1.00 91.50 104 ARG A O 1
ATOM 849 N N . LEU A 1 105 ? -8.736 -6.052 -9.686 1.00 91.31 105 LEU A N 1
ATOM 850 C CA . LEU A 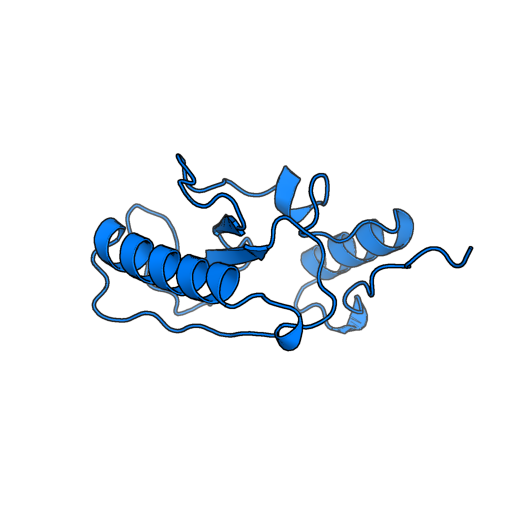1 105 ? -8.852 -4.783 -10.404 1.00 91.31 105 LEU A CA 1
ATOM 851 C C . LEU A 1 105 ? -7.489 -4.254 -10.859 1.00 91.31 105 LEU A C 1
ATOM 853 O O . LEU A 1 105 ? -7.381 -3.780 -11.984 1.00 91.31 105 LEU A O 1
ATOM 857 N N . LEU A 1 106 ? -6.442 -4.389 -10.041 1.00 89.88 106 LEU A N 1
ATOM 858 C CA . LEU A 1 106 ? -5.074 -4.039 -10.437 1.00 89.88 106 LEU A CA 1
ATOM 859 C C . LEU A 1 106 ? -4.582 -4.914 -11.592 1.00 89.88 106 LEU A C 1
ATOM 861 O O . LEU A 1 106 ? -4.047 -4.389 -12.565 1.00 89.88 106 LEU A O 1
ATOM 865 N N . MET A 1 107 ? -4.804 -6.230 -11.519 1.00 91.75 107 MET A N 1
ATOM 866 C CA . MET A 1 107 ? -4.430 -7.142 -12.603 1.00 91.75 107 MET A CA 1
ATOM 867 C C . MET A 1 107 ? -5.141 -6.800 -13.913 1.00 91.75 107 MET A C 1
ATOM 869 O O . MET A 1 107 ? -4.502 -6.773 -14.957 1.00 91.75 107 MET A O 1
ATOM 873 N N . GLN A 1 108 ? -6.441 -6.499 -13.856 1.00 91.38 108 GLN A N 1
ATOM 874 C CA . GLN A 1 108 ? -7.220 -6.106 -15.032 1.00 91.38 108 GLN A CA 1
ATOM 875 C C . GLN A 1 108 ? -6.771 -4.757 -15.596 1.00 91.38 108 GLN A C 1
ATOM 877 O O . GLN A 1 108 ? -6.572 -4.638 -16.800 1.00 91.38 108 GLN A O 1
ATOM 882 N N . ARG A 1 109 ? -6.599 -3.746 -14.736 1.00 88.56 109 ARG A N 1
ATOM 883 C CA . ARG A 1 109 ? -6.231 -2.384 -15.148 1.00 88.56 109 ARG A CA 1
ATOM 884 C C . ARG A 1 109 ? -4.865 -2.336 -15.827 1.00 88.56 109 ARG A C 1
ATOM 886 O O . ARG A 1 109 ? -4.712 -1.604 -16.794 1.00 88.56 109 ARG A O 1
ATOM 893 N N . TYR A 1 110 ? -3.898 -3.102 -15.327 1.00 89.25 110 TYR A N 1
ATOM 894 C CA . TYR A 1 110 ? -2.517 -3.077 -15.819 1.00 89.25 110 TYR A CA 1
ATOM 895 C C . TYR A 1 110 ? -2.155 -4.263 -16.721 1.00 89.25 110 TYR A C 1
ATOM 897 O O . TYR A 1 110 ? -0.986 -4.401 -17.096 1.00 89.25 110 TYR A O 1
ATOM 905 N N . ASP A 1 111 ? -3.142 -5.087 -17.088 1.00 91.19 111 ASP A N 1
ATOM 906 C CA . ASP A 1 111 ? -2.976 -6.257 -17.954 1.00 91.19 111 ASP A CA 1
ATOM 907 C C . ASP A 1 111 ? -1.835 -7.166 -17.456 1.00 91.19 111 ASP A C 1
ATOM 909 O O . ASP A 1 111 ? -0.759 -7.267 -18.060 1.00 91.19 111 ASP A O 1
ATOM 913 N N . LEU A 1 112 ? -2.043 -7.718 -16.254 1.00 90.25 112 LEU A N 1
ATOM 914 C CA . LEU A 1 112 ? -1.100 -8.591 -15.555 1.00 90.25 112 LEU A CA 1
ATOM 915 C C . LEU A 1 112 ? -1.615 -10.031 -15.516 1.00 90.25 112 LEU A C 1
ATOM 917 O O . LEU A 1 112 ? -2.692 -10.296 -14.980 1.00 90.25 112 LEU A O 1
ATOM 921 N N . ASP A 1 113 ? -0.776 -10.973 -15.940 1.00 88.81 113 ASP A N 1
ATOM 922 C CA . ASP A 1 113 ? -1.056 -12.413 -15.832 1.00 88.81 113 ASP A CA 1
ATOM 923 C C . ASP A 1 113 ? -0.928 -12.935 -14.393 1.00 88.81 113 ASP A C 1
ATOM 925 O O . ASP A 1 113 ? -1.490 -13.966 -14.020 1.00 88.81 113 ASP A O 1
ATOM 929 N N . GLN A 1 114 ? -0.162 -12.220 -13.567 1.00 84.56 114 GLN A N 1
ATOM 930 C CA . GLN A 1 114 ? 0.205 -12.636 -12.224 1.00 84.56 114 GLN A CA 1
ATOM 931 C C . GLN A 1 114 ? 0.315 -11.445 -11.274 1.00 84.56 114 GLN A C 1
ATOM 933 O O . GLN A 1 114 ? 0.885 -10.407 -11.608 1.00 84.56 114 GLN A O 1
ATOM 938 N N . LEU A 1 115 ? -0.145 -11.651 -10.037 1.00 87.38 115 LEU A N 1
ATOM 939 C CA . LEU A 1 115 ? 0.100 -10.761 -8.910 1.00 87.38 115 LEU A CA 1
ATOM 940 C C . LEU A 1 115 ? 0.708 -11.547 -7.744 1.00 87.38 115 LEU A C 1
ATOM 942 O O . LEU A 1 115 ? 0.206 -12.604 -7.365 1.00 87.38 115 LEU A O 1
ATOM 946 N N . PHE A 1 116 ? 1.768 -11.004 -7.150 1.00 86.50 116 PHE A N 1
ATOM 947 C CA . PHE A 1 116 ? 2.337 -11.514 -5.906 1.00 86.50 116 PHE A CA 1
ATOM 948 C C . PHE A 1 116 ? 1.914 -10.620 -4.748 1.00 86.50 116 PHE A C 1
ATOM 950 O O . PHE A 1 116 ? 2.172 -9.417 -4.758 1.00 86.50 116 PHE A O 1
ATOM 957 N N . MET A 1 117 ? 1.282 -11.215 -3.740 1.00 85.81 117 MET A N 1
ATOM 958 C CA . MET A 1 117 ? 0.853 -10.510 -2.539 1.00 85.81 117 MET A CA 1
ATOM 959 C C . MET A 1 117 ? 1.733 -10.905 -1.360 1.00 85.81 117 MET A C 1
ATOM 961 O O . MET A 1 117 ? 1.877 -12.086 -1.047 1.00 85.81 117 MET A O 1
ATOM 965 N N . TYR A 1 118 ? 2.289 -9.903 -0.687 1.00 81.25 118 TYR A N 1
ATOM 966 C CA . TYR A 1 118 ? 3.058 -10.081 0.537 1.00 81.25 118 TYR A CA 1
ATOM 967 C C . TYR A 1 118 ? 2.309 -9.403 1.675 1.00 81.25 118 TYR A C 1
ATOM 969 O O . TYR A 1 118 ? 2.121 -8.189 1.657 1.00 81.25 118 TYR A O 1
ATOM 977 N N . THR A 1 119 ? 1.886 -10.183 2.664 1.00 74.94 119 THR A N 1
ATOM 978 C CA . THR A 1 119 ? 1.322 -9.655 3.909 1.00 74.94 119 THR A CA 1
ATOM 979 C C . THR A 1 119 ? 2.430 -9.594 4.946 1.00 74.94 119 THR A C 1
ATOM 981 O O . THR A 1 119 ? 3.156 -10.581 5.108 1.00 74.94 119 THR A O 1
ATOM 984 N N . ARG A 1 120 ? 2.558 -8.464 5.631 1.00 62.44 120 ARG A N 1
ATOM 985 C CA . ARG A 1 120 ? 3.318 -8.375 6.875 1.00 62.44 120 ARG A CA 1
ATOM 986 C C . ARG A 1 120 ? 2.363 -8.330 8.043 1.00 62.44 120 ARG A C 1
ATOM 988 O O . ARG A 1 120 ? 1.252 -7.802 7.826 1.00 62.44 120 ARG A O 1
#

pLDDT: mean 79.88, std 12.92, range [33.91, 94.44]